Protein AF-A0A7J7W0K6-F1 (afdb_monomer_lite)

Secondary structure (DSSP, 8-state):
-HHHHHHHHHHHHHHHHHHHHHHHHHHHHHHHHH--HHHHHHHHHHHHHHHHHHHHHHHHHHHHHHHTT-THHHHHHHHHHHHHHHHHHHHHHHHHHHHHHTTSS-HHHHHHHHHHHHHHHHHHHHHHHHHHHT-

Sequence (135 aa):
MKVACITEQVLTLVNKRLGLYRHFDETVNRYKQSRDVSTLNSGKKSLETEHKALTSEIALLQSRLKTEGSDLCDKVSEMQKLDAQVKELVLKSAVEAERLVAGKLKKDTYIENEKLIFGKRQELVTKIDHIMDAL

pLDDT: mean 97.3, std 3.2, range [65.75, 98.69]

Radius of gyration: 16.92 Å; chains: 1; bounding box: 44×25×48 Å

Foldseek 3Di:
DVLVVLLVVLLVLLVVLVVLLVVLVVQLVVCLPVVPPVSNVVSLVCNVVSLVVSLVVLVVSLVVCVVVVHPLSVLSVVLSVLSVVLNVLSVVLSVLSNCVSVVVDDPVRSVVSCVVSVVSNVVSVVVSVVSSVVD

Structure (mmCIF, N/CA/C/O backbone):
data_AF-A0A7J7W0K6-F1
#
_entry.id   AF-A0A7J7W0K6-F1
#
loop_
_atom_site.group_PDB
_atom_site.id
_atom_site.type_symbol
_atom_site.label_atom_id
_atom_site.label_alt_id
_atom_site.label_comp_id
_atom_site.label_asym_id
_atom_site.label_entity_id
_atom_site.label_seq_id
_atom_site.pdbx_PDB_ins_code
_atom_site.Cartn_x
_atom_site.Cartn_y
_atom_site.Cartn_z
_atom_site.occupancy
_atom_site.B_iso_or_equiv
_atom_site.auth_seq_id
_atom_site.auth_comp_id
_atom_site.auth_asym_id
_atom_site.auth_atom_id
_atom_site.pdbx_PDB_model_num
ATOM 1 N N . MET A 1 1 ? -24.223 1.833 18.658 1.00 65.75 1 MET A N 1
ATOM 2 C CA . MET A 1 1 ? -24.315 2.570 17.371 1.00 65.75 1 MET A CA 1
ATOM 3 C C . MET A 1 1 ? -23.037 3.335 17.026 1.00 65.75 1 MET A C 1
ATOM 5 O O . MET A 1 1 ? -22.588 3.230 15.896 1.00 65.75 1 MET A O 1
ATOM 9 N N . LYS A 1 2 ? -22.413 4.060 17.969 1.00 88.00 2 LYS A N 1
ATOM 10 C CA . LYS A 1 2 ? -21.216 4.880 17.699 1.00 88.00 2 LYS A CA 1
ATOM 11 C C . LYS A 1 2 ? -19.989 4.083 17.221 1.00 88.00 2 LYS A C 1
ATOM 13 O O . LYS A 1 2 ? -19.380 4.487 16.241 1.00 88.00 2 LYS A O 1
ATOM 18 N N . VAL A 1 3 ? -19.680 2.943 17.852 1.00 93.75 3 VAL A N 1
ATOM 19 C CA . VAL A 1 3 ? -18.566 2.058 17.445 1.00 93.75 3 VAL A CA 1
ATOM 20 C C . VAL A 1 3 ? -18.765 1.525 16.023 1.00 93.75 3 VAL A C 1
ATOM 22 O O . VAL A 1 3 ? -17.904 1.745 15.187 1.00 93.75 3 VAL A O 1
ATOM 25 N N . ALA A 1 4 ? -19.934 0.951 15.711 1.00 94.38 4 ALA A N 1
ATOM 26 C CA . ALA A 1 4 ? -20.243 0.421 14.376 1.00 94.38 4 ALA A CA 1
ATOM 27 C C . ALA A 1 4 ? -20.083 1.464 13.251 1.00 94.38 4 ALA A C 1
ATOM 29 O O . ALA A 1 4 ? -19.494 1.176 12.218 1.00 94.38 4 ALA A O 1
ATOM 30 N N . CYS A 1 5 ? -20.537 2.702 13.478 1.00 96.31 5 CYS A N 1
ATOM 31 C CA . CYS A 1 5 ? -20.379 3.789 12.507 1.00 96.31 5 CYS A CA 1
ATOM 32 C C . CYS A 1 5 ? -18.906 4.194 12.304 1.00 96.31 5 CYS A C 1
ATOM 34 O O . CYS A 1 5 ? -18.504 4.540 11.194 1.00 96.31 5 CYS A O 1
ATOM 36 N N . ILE A 1 6 ? -18.089 4.158 13.364 1.00 96.75 6 ILE A N 1
ATOM 37 C CA . ILE A 1 6 ? -16.645 4.409 13.252 1.00 96.75 6 ILE A CA 1
ATOM 38 C C . ILE A 1 6 ? -15.974 3.266 12.479 1.00 96.75 6 ILE A C 1
ATOM 40 O O . ILE A 1 6 ? -15.148 3.532 11.609 1.00 96.75 6 ILE A O 1
ATOM 44 N N . THR A 1 7 ? -16.354 2.018 12.755 1.00 96.62 7 THR A N 1
ATOM 45 C CA . THR A 1 7 ? -15.845 0.838 12.048 1.00 96.62 7 THR A CA 1
ATOM 46 C C . THR A 1 7 ? -16.143 0.901 10.550 1.00 96.62 7 THR A C 1
ATOM 48 O O . THR A 1 7 ? -15.231 0.748 9.743 1.00 96.62 7 THR A O 1
ATOM 51 N N . GLU A 1 8 ? -17.376 1.223 10.156 1.00 97.44 8 GLU A N 1
ATOM 52 C CA . GLU A 1 8 ? -17.768 1.354 8.744 1.00 97.44 8 GLU A CA 1
ATOM 53 C C . GLU A 1 8 ? -16.958 2.435 8.002 1.00 97.44 8 GLU A C 1
ATOM 55 O O . GLU A 1 8 ? -16.537 2.249 6.855 1.00 97.44 8 GLU A O 1
ATOM 60 N N . GLN A 1 9 ? -16.660 3.550 8.678 1.00 98.12 9 GLN A N 1
ATOM 61 C CA . GLN A 1 9 ? -15.777 4.586 8.134 1.00 98.12 9 GLN A CA 1
ATOM 62 C C . GLN A 1 9 ? -14.348 4.069 7.947 1.00 98.12 9 GLN A C 1
ATOM 64 O O . GLN A 1 9 ? -13.749 4.311 6.899 1.00 98.12 9 GLN A O 1
ATOM 69 N N . VAL A 1 10 ? -13.806 3.321 8.915 1.00 98.25 10 VAL A N 1
ATOM 70 C CA . VAL A 1 10 ? -12.483 2.694 8.770 1.00 98.25 10 VAL A CA 1
ATOM 71 C C . VAL A 1 10 ? -12.466 1.752 7.565 1.00 98.25 10 VAL A C 1
ATOM 73 O O . VAL A 1 10 ? -11.585 1.888 6.717 1.00 98.25 10 VAL A O 1
ATOM 76 N N . LEU A 1 11 ? -13.456 0.863 7.435 1.00 98.12 11 LEU A N 1
ATOM 77 C CA . LEU A 1 11 ? -13.567 -0.071 6.308 1.00 98.12 11 LEU A CA 1
ATOM 78 C C . LEU A 1 11 ? -13.608 0.660 4.959 1.00 98.12 11 LEU A C 1
ATOM 80 O O . LEU A 1 11 ? -12.926 0.267 4.010 1.00 98.12 11 LEU A O 1
ATOM 84 N N . THR A 1 12 ? -14.353 1.762 4.878 1.00 98.56 12 THR A N 1
ATOM 85 C CA . THR A 1 12 ? -14.435 2.591 3.666 1.00 98.56 12 THR A CA 1
ATOM 86 C C . THR A 1 12 ? -13.077 3.196 3.300 1.00 98.56 12 THR A C 1
ATOM 88 O O . THR A 1 12 ? -12.643 3.121 2.146 1.00 98.56 12 THR A O 1
ATOM 91 N N . LEU A 1 13 ? -12.372 3.779 4.273 1.00 98.50 13 LEU A N 1
ATOM 92 C CA . LEU A 1 13 ? -11.081 4.433 4.039 1.00 98.50 13 LEU A CA 1
ATOM 93 C C . LEU A 1 13 ? -9.977 3.433 3.683 1.00 98.50 13 LEU A C 1
ATOM 95 O O . LEU A 1 13 ? -9.126 3.731 2.841 1.00 98.50 13 LEU A O 1
ATOM 99 N N . VAL A 1 14 ? -10.001 2.240 4.275 1.00 98.00 14 VAL A N 1
ATOM 100 C CA . VAL A 1 14 ? -9.047 1.167 3.966 1.00 98.00 14 VAL A CA 1
ATOM 101 C C . VAL A 1 14 ? -9.285 0.642 2.553 1.00 98.00 14 VAL A C 1
ATOM 103 O O . VAL A 1 14 ? -8.342 0.570 1.767 1.00 98.00 14 VAL A O 1
ATOM 106 N N . ASN A 1 15 ? -10.539 0.400 2.165 1.00 98.19 15 ASN A N 1
ATOM 107 C CA . ASN A 1 15 ? -10.872 0.028 0.788 1.00 98.19 15 ASN A CA 1
ATOM 108 C C . ASN A 1 15 ? -10.424 1.088 -0.226 1.00 98.19 15 ASN A C 1
ATOM 110 O O . ASN A 1 15 ? -9.867 0.754 -1.276 1.00 98.19 15 ASN A O 1
ATOM 114 N N . LYS A 1 16 ? -10.592 2.373 0.105 1.00 98.50 16 LYS A N 1
ATOM 115 C CA . LYS A 1 16 ? -10.083 3.477 -0.717 1.00 98.50 16 LYS A CA 1
ATOM 116 C C . LYS A 1 16 ? -8.557 3.432 -0.853 1.00 98.50 16 LYS A C 1
ATOM 118 O O . LYS A 1 16 ? -8.044 3.616 -1.956 1.00 98.50 16 LYS A O 1
ATOM 123 N N . ARG A 1 17 ? -7.827 3.129 0.226 1.00 98.00 17 ARG A N 1
ATOM 124 C CA . ARG A 1 17 ? -6.363 2.973 0.208 1.00 98.00 17 ARG A CA 1
ATOM 125 C C . ARG A 1 17 ? -5.915 1.779 -0.644 1.00 98.00 17 ARG A C 1
ATOM 127 O O . ARG A 1 17 ? -4.989 1.921 -1.439 1.00 98.00 17 ARG A O 1
ATOM 134 N N . LEU A 1 18 ? -6.615 0.646 -0.572 1.00 97.94 18 LEU A N 1
ATOM 135 C CA . LEU A 1 18 ? -6.359 -0.500 -1.453 1.00 97.94 18 LEU A CA 1
ATOM 136 C C . LEU A 1 18 ? -6.628 -0.160 -2.929 1.00 97.94 18 LEU A C 1
ATOM 138 O O . LEU A 1 18 ? -5.851 -0.537 -3.808 1.00 97.94 18 LEU A O 1
ATOM 142 N N . GLY A 1 19 ? -7.697 0.590 -3.211 1.00 98.25 19 GLY A N 1
ATOM 143 C CA . GLY A 1 19 ? -7.993 1.116 -4.547 1.00 98.25 19 GLY A CA 1
ATOM 144 C C . GLY A 1 19 ? -6.893 2.035 -5.086 1.00 98.25 19 GLY A C 1
ATOM 145 O O . GLY A 1 19 ? -6.494 1.901 -6.243 1.00 98.25 19 GLY A O 1
ATOM 146 N N . LEU A 1 20 ? -6.340 2.903 -4.235 1.00 98.25 20 LEU A N 1
ATOM 147 C CA . LEU A 1 20 ? -5.231 3.796 -4.579 1.00 98.25 20 LEU A CA 1
ATOM 148 C C . LEU A 1 20 ? -3.983 3.023 -5.040 1.00 98.25 20 LEU A C 1
ATOM 150 O O . LEU A 1 20 ? -3.352 3.405 -6.027 1.00 98.25 20 LEU A O 1
ATOM 154 N N . TYR A 1 21 ? -3.645 1.909 -4.381 1.00 98.50 21 TYR A N 1
ATOM 155 C CA . TYR A 1 21 ? -2.524 1.063 -4.804 1.00 98.50 21 TYR A CA 1
ATOM 156 C C . TYR A 1 21 ? -2.751 0.442 -6.186 1.00 98.50 21 TYR A C 1
ATOM 158 O O . TYR A 1 21 ? -1.848 0.479 -7.021 1.00 98.50 21 TYR A O 1
ATOM 166 N N . ARG A 1 22 ? -3.962 -0.067 -6.452 1.00 97.81 22 ARG A N 1
ATOM 167 C CA . ARG A 1 22 ? -4.329 -0.643 -7.760 1.00 97.81 22 ARG A CA 1
ATOM 168 C C . ARG A 1 22 ? -4.229 0.402 -8.875 1.00 97.81 22 ARG A C 1
ATOM 170 O O . ARG A 1 22 ? -3.637 0.138 -9.916 1.00 97.81 22 ARG A O 1
ATOM 177 N N . HIS A 1 23 ? -4.723 1.614 -8.630 1.00 98.06 23 HIS A N 1
ATOM 178 C CA . HIS A 1 23 ? -4.621 2.711 -9.595 1.00 98.06 23 HIS A CA 1
ATOM 179 C C . HIS A 1 23 ? -3.166 3.111 -9.888 1.00 98.06 23 HIS A C 1
ATOM 181 O O . HIS A 1 23 ? -2.781 3.411 -11.025 1.00 98.06 23 HIS A O 1
ATOM 187 N N . PHE A 1 24 ? -2.318 3.108 -8.861 1.00 98.50 24 PHE A N 1
ATOM 188 C CA . PHE A 1 24 ? -0.906 3.387 -9.063 1.00 98.50 24 PHE A CA 1
ATOM 189 C C . PHE A 1 24 ? -0.200 2.266 -9.846 1.00 98.50 24 PHE A C 1
ATOM 191 O O . PHE A 1 24 ? 0.619 2.572 -10.713 1.00 98.50 24 PHE A O 1
ATOM 198 N N . ASP A 1 25 ? -0.562 0.995 -9.647 1.00 97.88 25 ASP A N 1
ATOM 199 C CA . ASP A 1 25 ? -0.044 -0.117 -10.460 1.00 97.88 25 ASP A CA 1
ATOM 200 C C . ASP A 1 25 ? -0.376 0.051 -11.951 1.00 97.88 25 ASP A C 1
ATOM 202 O O . ASP A 1 25 ? 0.480 -0.165 -12.813 1.00 97.88 25 ASP A O 1
ATOM 206 N N . GLU A 1 26 ? -1.589 0.501 -12.283 1.00 97.88 26 GLU A N 1
ATOM 207 C CA . GLU A 1 26 ? -1.964 0.844 -13.663 1.00 97.88 26 GLU A CA 1
ATOM 208 C C . GLU A 1 26 ? -1.072 1.955 -14.229 1.00 97.88 26 GLU A C 1
ATOM 210 O O . GLU A 1 26 ? -0.646 1.907 -15.386 1.00 97.88 26 GLU A O 1
ATOM 215 N N . THR A 1 27 ? -0.739 2.950 -13.407 1.00 98.19 27 THR A N 1
ATOM 216 C CA . THR A 1 27 ? 0.172 4.038 -13.782 1.00 98.19 27 THR A CA 1
ATOM 217 C C . THR A 1 27 ? 1.589 3.525 -14.043 1.00 98.19 27 THR A C 1
ATOM 219 O O . THR A 1 27 ? 2.186 3.886 -15.060 1.00 98.19 27 THR A O 1
ATOM 222 N N . VAL A 1 28 ? 2.102 2.614 -13.211 1.00 98.19 28 VAL A N 1
ATOM 223 C CA . VAL A 1 28 ? 3.396 1.942 -13.432 1.00 98.19 28 VAL A CA 1
ATOM 224 C C . VAL A 1 28 ? 3.378 1.110 -14.719 1.00 98.19 28 VAL A C 1
ATOM 226 O O . VAL A 1 28 ? 4.323 1.157 -15.510 1.00 98.19 28 VAL A O 1
ATOM 229 N N . ASN A 1 29 ? 2.295 0.378 -14.981 1.00 97.25 29 ASN A N 1
ATOM 230 C CA . ASN A 1 29 ? 2.157 -0.429 -16.193 1.00 97.25 29 ASN A CA 1
ATOM 231 C C . ASN A 1 29 ? 2.108 0.427 -17.464 1.00 97.25 29 ASN A C 1
ATOM 233 O O . ASN A 1 29 ? 2.785 0.104 -18.443 1.00 97.25 29 ASN A O 1
ATOM 237 N N . ARG A 1 30 ? 1.385 1.553 -17.438 1.00 97.94 30 ARG A N 1
ATOM 238 C CA . ARG A 1 30 ? 1.391 2.536 -18.533 1.00 97.94 30 ARG A CA 1
ATOM 239 C C . ARG A 1 30 ? 2.768 3.161 -18.732 1.00 97.94 30 ARG A C 1
ATOM 241 O O . ARG A 1 30 ? 3.189 3.345 -19.874 1.00 97.94 30 ARG A O 1
ATOM 248 N N . TYR A 1 31 ? 3.495 3.450 -17.654 1.00 98.44 31 TYR A N 1
ATOM 249 C CA . TYR A 1 31 ? 4.858 3.977 -17.731 1.00 98.44 31 TYR A CA 1
ATOM 250 C C . TYR A 1 31 ? 5.814 3.022 -18.462 1.00 98.44 31 TYR A C 1
ATOM 252 O O . TYR A 1 31 ? 6.572 3.470 -19.319 1.00 98.44 31 TYR A O 1
ATOM 260 N N . LYS A 1 32 ? 5.739 1.706 -18.206 1.00 96.81 32 LYS A N 1
ATOM 261 C CA . LYS A 1 32 ? 6.585 0.707 -18.896 1.00 96.81 32 LYS A CA 1
ATOM 262 C C . LYS A 1 32 ? 6.466 0.761 -20.428 1.00 96.81 32 LYS A C 1
ATOM 264 O O . LYS A 1 32 ? 7.422 0.418 -21.115 1.00 96.81 32 LYS A O 1
ATOM 269 N N . GLN A 1 33 ? 5.317 1.192 -20.951 1.00 96.44 33 GLN A N 1
ATOM 270 C CA . GLN A 1 33 ? 5.043 1.293 -22.389 1.00 96.44 33 GLN A CA 1
ATOM 271 C C . GLN A 1 33 ? 5.328 2.698 -22.935 1.00 96.44 33 GLN A C 1
ATOM 273 O O . GLN A 1 33 ? 6.031 2.854 -23.929 1.00 96.44 33 GLN A O 1
ATOM 278 N N . SER A 1 34 ? 4.794 3.723 -22.269 1.00 97.06 34 SER A N 1
ATOM 279 C CA . SER A 1 34 ? 4.872 5.125 -22.706 1.00 97.06 34 SER A CA 1
ATOM 280 C C . SER A 1 34 ? 6.226 5.780 -22.438 1.00 97.06 34 SER A C 1
ATOM 282 O O . SER A 1 34 ? 6.593 6.731 -23.121 1.00 97.06 34 SER A O 1
ATOM 284 N N . ARG A 1 35 ? 6.964 5.287 -21.433 1.00 97.50 35 ARG A N 1
ATOM 285 C CA . ARG A 1 35 ? 8.198 5.884 -20.893 1.00 97.50 35 ARG A CA 1
ATOM 286 C C . ARG A 1 35 ? 8.004 7.311 -20.363 1.00 97.50 35 ARG A C 1
ATOM 288 O O . ARG A 1 35 ? 8.980 8.038 -20.184 1.00 97.50 35 ARG A O 1
ATOM 295 N N . ASP A 1 36 ? 6.764 7.698 -20.068 1.00 97.62 36 ASP A N 1
ATOM 296 C CA . ASP A 1 36 ? 6.434 9.014 -19.529 1.00 97.62 36 ASP A CA 1
ATOM 297 C C . ASP A 1 36 ? 6.764 9.101 -18.030 1.00 97.62 36 ASP A C 1
ATOM 299 O O . ASP A 1 36 ? 5.965 8.777 -17.146 1.00 97.62 36 ASP A O 1
ATOM 303 N N . VAL A 1 37 ? 7.986 9.553 -17.749 1.00 97.19 37 VAL A N 1
ATOM 304 C CA . VAL A 1 37 ? 8.499 9.758 -16.388 1.00 97.19 37 VAL A CA 1
ATOM 305 C C . VAL A 1 37 ? 7.692 10.820 -15.633 1.00 97.19 37 VAL A C 1
ATOM 307 O O . VAL A 1 37 ? 7.555 10.733 -14.411 1.00 97.19 37 VAL A O 1
ATOM 310 N N . SER A 1 38 ? 7.138 11.815 -16.332 1.00 97.56 38 SER A N 1
ATOM 311 C CA . SER A 1 38 ? 6.390 12.900 -15.694 1.00 97.56 38 SER A CA 1
ATOM 312 C C . SER A 1 38 ? 5.080 12.390 -15.092 1.00 97.56 38 SER A C 1
ATOM 314 O O . SER A 1 38 ? 4.794 12.660 -13.922 1.00 97.56 38 SER A O 1
ATOM 316 N N . THR A 1 39 ? 4.347 11.557 -15.835 1.00 97.12 39 THR A N 1
ATOM 317 C CA . THR A 1 39 ? 3.129 10.898 -15.354 1.00 97.12 39 THR A CA 1
ATOM 318 C C . THR A 1 39 ? 3.423 9.956 -14.187 1.00 97.12 39 THR A C 1
ATOM 320 O O . THR A 1 39 ? 2.698 9.977 -13.190 1.00 97.12 39 THR A O 1
ATOM 323 N N . LEU A 1 40 ? 4.512 9.179 -14.246 1.00 98.06 40 LEU A N 1
ATOM 324 C CA . LEU A 1 40 ? 4.897 8.297 -13.138 1.00 98.06 40 LEU A CA 1
ATOM 325 C C . LEU A 1 40 ? 5.199 9.085 -11.854 1.00 98.06 40 LEU A C 1
ATOM 327 O O . LEU A 1 40 ? 4.711 8.727 -10.782 1.00 98.06 40 LEU A O 1
ATOM 331 N N . ASN A 1 41 ? 5.987 10.158 -11.954 1.00 98.06 41 ASN A N 1
ATOM 332 C CA . ASN A 1 41 ? 6.358 10.985 -10.804 1.00 98.06 41 ASN A CA 1
ATOM 333 C C . ASN A 1 41 ? 5.150 11.694 -10.188 1.00 98.06 41 ASN A C 1
ATOM 335 O O . ASN A 1 41 ? 5.015 11.723 -8.962 1.00 98.06 41 ASN A O 1
ATOM 339 N N . SER A 1 42 ? 4.245 12.211 -11.019 1.00 98.12 42 SER A N 1
ATOM 340 C CA . SER A 1 42 ? 2.974 12.768 -10.551 1.00 98.12 42 SER A CA 1
ATOM 341 C C . SER A 1 42 ? 2.133 11.707 -9.840 1.00 98.12 42 SER A C 1
ATOM 343 O O . SER A 1 42 ? 1.664 11.951 -8.731 1.00 98.12 42 SER A O 1
ATOM 345 N N . GLY A 1 43 ? 2.030 10.499 -10.407 1.00 98.12 43 GLY A N 1
ATOM 346 C CA . GLY A 1 43 ? 1.341 9.371 -9.777 1.00 98.12 43 GLY A CA 1
ATOM 347 C C . GLY A 1 43 ? 1.931 8.989 -8.417 1.00 98.12 43 GLY A C 1
ATOM 348 O O . GLY A 1 43 ? 1.179 8.775 -7.470 1.00 98.12 43 GLY A O 1
ATOM 349 N N . LYS A 1 44 ? 3.267 8.966 -8.282 1.00 98.25 44 LYS A N 1
ATOM 350 C CA . LYS A 1 44 ? 3.950 8.701 -7.000 1.00 98.25 44 LYS A CA 1
ATOM 351 C C . LYS A 1 44 ? 3.587 9.757 -5.960 1.00 98.25 44 LYS A C 1
ATOM 353 O O . LYS A 1 44 ? 3.223 9.416 -4.839 1.00 98.25 44 LYS A O 1
ATOM 358 N N . LYS A 1 45 ? 3.645 11.035 -6.343 1.00 98.38 45 LYS A N 1
ATOM 359 C CA . LYS A 1 45 ? 3.305 12.153 -5.456 1.00 98.38 45 LYS A CA 1
ATOM 360 C C . LYS A 1 45 ? 1.844 12.099 -5.002 1.00 98.38 45 LYS A C 1
ATOM 362 O O . LYS A 1 45 ? 1.577 12.320 -3.819 1.00 98.38 45 LYS A O 1
ATOM 367 N N . SER A 1 46 ? 0.914 11.791 -5.909 1.00 98.06 46 SER A N 1
ATOM 368 C CA . SER A 1 46 ? -0.503 11.607 -5.570 1.00 98.06 46 SER A CA 1
ATOM 369 C C . SER A 1 46 ? -0.705 10.428 -4.621 1.00 98.06 46 SER A C 1
ATOM 371 O O . SER A 1 46 ? -1.312 10.612 -3.569 1.00 98.06 46 SER A O 1
ATOM 373 N N . LEU A 1 47 ? -0.108 9.264 -4.917 1.00 98.44 47 LEU A N 1
ATOM 374 C CA . LEU A 1 47 ? -0.131 8.087 -4.041 1.00 98.44 47 LEU A CA 1
ATOM 375 C C . LEU A 1 47 ? 0.337 8.437 -2.623 1.00 98.44 47 LEU A C 1
ATOM 377 O O . LEU A 1 47 ? -0.353 8.123 -1.656 1.00 98.44 47 LEU A O 1
ATOM 381 N N . GLU A 1 48 ? 1.488 9.094 -2.474 1.00 98.06 48 GLU A N 1
ATOM 382 C CA . GLU A 1 48 ? 2.012 9.439 -1.149 1.00 98.06 48 GLU A CA 1
ATOM 383 C C . GLU A 1 48 ? 1.130 10.446 -0.404 1.00 98.06 48 GLU A C 1
ATOM 385 O O . GLU A 1 48 ? 0.906 10.299 0.801 1.00 98.06 48 GLU A O 1
ATOM 390 N N . THR A 1 49 ? 0.609 11.447 -1.115 1.00 98.44 49 THR A N 1
ATOM 391 C CA . THR A 1 49 ? -0.241 12.495 -0.535 1.00 98.44 49 THR A CA 1
ATOM 392 C C . THR A 1 49 ? -1.570 11.922 -0.053 1.00 98.44 49 THR A C 1
ATOM 394 O O . THR A 1 49 ? -1.945 12.119 1.105 1.00 98.44 49 THR A O 1
ATOM 397 N N . GLU A 1 50 ? -2.264 11.176 -0.911 1.00 98.25 50 GLU A N 1
ATOM 398 C CA . GLU A 1 50 ? -3.554 10.569 -0.586 1.00 98.25 50 GLU A CA 1
ATOM 399 C C . GLU A 1 50 ? -3.408 9.499 0.491 1.00 98.25 50 GLU A C 1
ATOM 401 O O . GLU A 1 50 ? -4.176 9.488 1.452 1.00 98.25 50 GLU A O 1
ATOM 406 N N . HIS A 1 51 ? -2.375 8.655 0.408 1.00 98.50 51 HIS A N 1
ATOM 407 C CA . HIS A 1 51 ? -2.092 7.682 1.456 1.00 98.50 51 HIS A CA 1
ATOM 408 C C . HIS A 1 51 ? -1.878 8.362 2.808 1.00 98.50 51 HIS A C 1
ATOM 410 O O . HIS A 1 51 ? -2.409 7.902 3.817 1.00 98.50 51 HIS A O 1
ATOM 416 N N . LYS A 1 52 ? -1.095 9.448 2.860 1.00 98.50 52 LYS A N 1
ATOM 417 C CA . LYS A 1 52 ? -0.860 10.188 4.105 1.00 98.50 52 LYS A CA 1
ATOM 418 C C . LYS A 1 52 ? -2.167 10.740 4.674 1.00 98.50 52 LYS A C 1
ATOM 420 O O . LYS A 1 52 ? -2.397 10.589 5.871 1.00 98.50 52 LYS A O 1
ATOM 425 N N . ALA A 1 53 ? -3.017 11.326 3.831 1.00 98.69 53 ALA A N 1
ATOM 426 C CA . ALA A 1 53 ? -4.317 11.846 4.246 1.00 98.69 53 ALA A CA 1
ATOM 427 C C . ALA A 1 53 ? -5.215 10.739 4.828 1.00 98.69 53 ALA A C 1
ATOM 429 O O . ALA A 1 53 ? -5.698 10.875 5.951 1.00 98.69 53 ALA A O 1
ATOM 430 N N . LEU A 1 54 ? -5.353 9.612 4.120 1.00 98.56 54 LEU A N 1
ATOM 431 C CA . LEU A 1 54 ? -6.150 8.465 4.571 1.00 98.56 54 LEU A CA 1
ATOM 432 C C . LEU A 1 54 ? -5.600 7.862 5.869 1.00 98.56 54 LEU A C 1
ATOM 434 O O . LEU A 1 54 ? -6.364 7.571 6.784 1.00 98.56 54 LEU A O 1
ATOM 438 N N . THR A 1 55 ? -4.279 7.709 5.993 1.00 98.50 55 THR A N 1
ATOM 439 C CA . THR A 1 55 ? -3.647 7.231 7.232 1.00 98.50 55 THR A CA 1
ATOM 440 C C . THR A 1 55 ? -3.953 8.152 8.411 1.00 98.5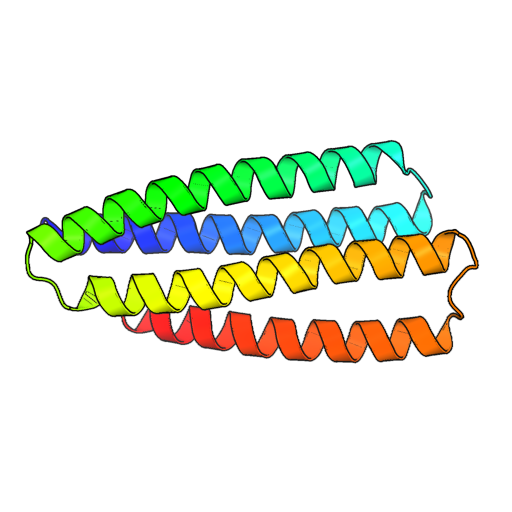0 55 THR A C 1
ATOM 442 O O . THR A 1 55 ? -4.283 7.662 9.489 1.00 98.50 55 THR A O 1
ATOM 445 N N . SER A 1 56 ? -3.879 9.473 8.227 1.00 98.62 56 SER A N 1
ATOM 446 C CA . SER A 1 56 ? -4.224 10.426 9.286 1.00 98.62 56 SER A CA 1
ATOM 447 C C . SER A 1 56 ? -5.695 10.333 9.693 1.00 98.62 56 SER A C 1
ATOM 449 O O . SER A 1 56 ? -5.995 10.354 10.885 1.00 98.62 56 SER A O 1
ATOM 451 N N . GLU A 1 57 ? -6.608 10.178 8.737 1.00 98.62 57 GLU A N 1
ATOM 452 C CA . GLU A 1 57 ? -8.040 10.036 9.014 1.00 98.62 57 GLU A CA 1
ATOM 453 C C . GLU A 1 57 ? -8.357 8.729 9.762 1.00 98.62 57 GLU A C 1
ATOM 455 O O . GLU A 1 57 ? -9.037 8.749 10.790 1.00 98.62 57 GLU A O 1
ATOM 460 N N . ILE A 1 58 ? -7.774 7.604 9.335 1.00 98.50 58 ILE A N 1
ATOM 461 C CA . ILE A 1 58 ? -7.924 6.313 10.025 1.00 98.50 58 ILE A CA 1
ATOM 462 C C . ILE A 1 58 ? -7.336 6.385 11.443 1.00 98.50 58 ILE A C 1
ATOM 464 O O . ILE A 1 58 ? -7.934 5.851 12.375 1.00 98.50 58 ILE A O 1
ATOM 468 N N . ALA A 1 59 ? -6.214 7.082 11.655 1.00 98.50 59 ALA A N 1
ATOM 469 C CA . ALA A 1 59 ? -5.640 7.267 12.991 1.00 98.50 59 ALA A CA 1
ATOM 470 C C . ALA A 1 59 ? -6.567 8.063 13.932 1.00 98.50 59 ALA A C 1
ATOM 472 O O . ALA A 1 59 ? -6.659 7.748 15.123 1.00 98.50 59 ALA A O 1
ATOM 473 N N . LEU A 1 60 ? 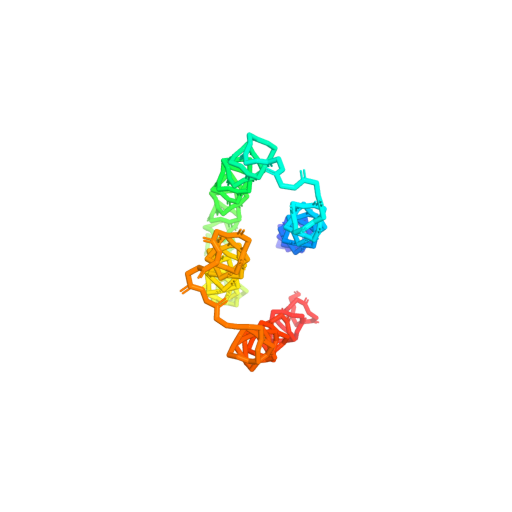-7.304 9.052 13.414 1.00 98.44 60 LEU A N 1
ATOM 474 C CA . LEU A 1 60 ? -8.324 9.767 14.190 1.00 98.44 60 LEU A CA 1
ATOM 475 C C . LEU A 1 60 ? -9.487 8.844 14.575 1.00 98.44 60 LEU A C 1
ATOM 477 O O . LEU A 1 60 ? -9.923 8.853 15.728 1.00 98.44 60 LEU A O 1
ATOM 481 N N . LEU A 1 61 ? -9.971 8.018 13.643 1.00 98.19 61 LEU A N 1
ATOM 482 C CA . LEU A 1 61 ? -11.023 7.031 13.914 1.00 98.19 61 LEU A CA 1
ATOM 483 C C . LEU A 1 61 ? -10.563 5.969 14.922 1.00 98.19 61 LEU A C 1
ATOM 485 O O . LEU A 1 61 ? -11.298 5.651 15.854 1.00 98.19 61 LEU A O 1
ATOM 489 N N . GLN A 1 62 ? -9.324 5.493 14.803 1.00 98.06 62 GLN A N 1
ATOM 490 C CA . GLN A 1 62 ? -8.704 4.574 15.757 1.00 98.06 62 GLN A CA 1
ATOM 491 C C . GLN A 1 62 ? -8.650 5.171 17.171 1.00 98.06 62 GLN A C 1
ATOM 493 O O . GLN A 1 62 ? -9.001 4.497 18.139 1.00 98.06 62 GLN A O 1
ATOM 498 N N . SER A 1 63 ? -8.245 6.439 17.301 1.00 98.00 63 SER A N 1
ATOM 499 C CA . SER A 1 63 ? -8.245 7.147 18.588 1.00 98.00 63 SER A CA 1
ATOM 500 C C . SER A 1 63 ? -9.653 7.216 19.187 1.00 98.00 63 SER A C 1
ATOM 502 O O . SER A 1 63 ? -9.840 6.935 20.369 1.00 98.00 63 SER A O 1
ATOM 504 N N . ARG A 1 64 ? -10.669 7.485 18.356 1.00 97.62 64 ARG A N 1
ATOM 505 C CA . ARG A 1 64 ? -12.073 7.479 18.790 1.00 97.62 64 ARG A CA 1
ATOM 506 C C . ARG A 1 64 ? -12.522 6.094 19.259 1.00 97.62 64 ARG A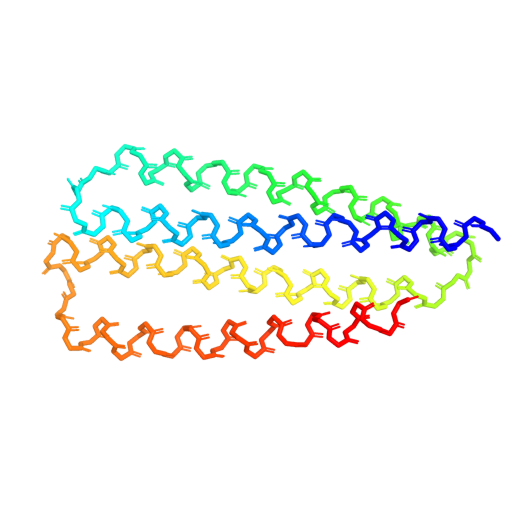 C 1
ATOM 508 O O . ARG A 1 64 ? -13.124 6.020 20.321 1.00 97.62 64 ARG A O 1
ATOM 515 N N . LEU A 1 65 ? -12.193 5.010 18.546 1.00 96.88 65 LEU A N 1
ATOM 516 C CA . LEU A 1 65 ? -12.474 3.635 19.002 1.00 96.88 65 LEU A CA 1
ATOM 517 C C . LEU A 1 65 ? -11.860 3.361 20.379 1.00 96.88 65 LEU A C 1
ATOM 519 O O . LEU A 1 65 ? -12.525 2.801 21.249 1.00 96.88 65 LEU A O 1
ATOM 523 N N . LYS A 1 66 ? -10.621 3.816 20.598 1.00 96.38 66 LYS A N 1
ATOM 524 C CA . LYS A 1 66 ? -9.936 3.693 21.887 1.00 96.38 66 LYS A CA 1
ATOM 525 C C . LYS A 1 66 ? -10.650 4.470 22.997 1.00 96.38 66 LYS A C 1
ATOM 527 O O . LYS A 1 66 ? -10.793 3.951 24.098 1.00 96.38 66 LYS A O 1
ATOM 532 N N . THR A 1 67 ? -11.119 5.690 22.724 1.00 96.56 67 THR A N 1
ATOM 533 C CA . THR A 1 67 ? -11.914 6.482 23.683 1.00 96.56 67 THR A CA 1
ATOM 534 C C . THR A 1 67 ? -13.232 5.798 24.049 1.00 96.56 67 THR A C 1
ATOM 536 O O . THR A 1 67 ? -13.655 5.888 25.196 1.00 96.56 67 THR A O 1
ATOM 539 N N . GLU A 1 68 ? -13.855 5.081 23.113 1.00 94.88 68 GLU A N 1
ATOM 540 C CA . GLU A 1 68 ? -15.057 4.277 23.380 1.00 94.88 68 GLU A CA 1
ATOM 541 C C . GLU A 1 68 ? -14.757 2.949 24.109 1.00 94.88 68 GLU A C 1
ATOM 543 O O . GLU A 1 68 ? -15.678 2.178 24.363 1.00 94.88 68 GLU A O 1
ATOM 548 N N . GLY A 1 69 ? -13.490 2.653 24.433 1.00 91.94 69 GLY A N 1
ATOM 549 C CA . GLY A 1 69 ? -13.084 1.406 25.089 1.00 91.94 69 GLY A CA 1
ATOM 550 C C . GLY A 1 69 ? -13.141 0.171 24.185 1.00 91.94 69 GLY A C 1
ATOM 551 O O . GLY A 1 69 ? -13.188 -0.946 24.693 1.00 91.94 69 GLY A O 1
ATOM 552 N N . SER A 1 70 ? -13.164 0.351 22.860 1.00 93.69 70 SER A N 1
ATOM 553 C CA . SER A 1 70 ? -13.234 -0.757 21.906 1.00 93.69 70 SER A CA 1
ATOM 554 C C . SER A 1 70 ? -11.860 -1.374 21.638 1.00 93.69 70 SER A C 1
ATOM 556 O O . SER A 1 70 ? -10.890 -0.676 21.338 1.00 93.69 70 SER A O 1
ATOM 558 N N . ASP A 1 71 ? -11.813 -2.700 21.652 1.00 92.06 71 ASP A N 1
ATOM 559 C CA . ASP A 1 71 ? -10.680 -3.544 21.261 1.00 92.06 71 ASP A CA 1
ATOM 560 C C . ASP A 1 71 ? -10.384 -3.513 19.749 1.00 92.06 71 ASP A C 1
ATOM 562 O O . ASP A 1 71 ? -9.264 -3.785 19.316 1.00 92.06 71 ASP A O 1
ATOM 566 N N . LEU A 1 72 ? -11.344 -3.080 18.924 1.00 95.38 72 LEU A N 1
ATOM 567 C CA . LEU A 1 72 ? -11.146 -2.877 17.485 1.00 95.38 72 LEU A CA 1
ATOM 568 C C . LEU A 1 72 ? -10.029 -1.865 17.183 1.00 95.38 72 LEU A C 1
ATOM 570 O O . LEU A 1 72 ? -9.440 -1.906 16.102 1.00 95.38 72 LEU A O 1
ATOM 574 N N . CYS A 1 73 ? -9.686 -0.972 18.120 1.00 96.81 73 CYS A N 1
ATOM 575 C CA . CYS A 1 73 ? -8.599 -0.013 17.917 1.00 96.81 73 CYS A CA 1
ATOM 576 C C . CYS A 1 73 ? -7.225 -0.689 17.722 1.00 96.81 73 CYS A C 1
ATOM 578 O O . CYS A 1 73 ? -6.391 -0.154 16.983 1.00 96.81 73 CYS A O 1
ATOM 580 N N . ASP A 1 74 ? -7.010 -1.874 18.301 1.00 97.12 74 ASP A N 1
ATOM 581 C CA . ASP A 1 74 ? -5.781 -2.654 18.127 1.00 97.12 74 ASP A CA 1
ATOM 582 C C . ASP A 1 74 ? -5.736 -3.327 16.752 1.00 97.12 74 ASP A C 1
ATOM 584 O O . ASP A 1 74 ? -4.716 -3.248 16.061 1.00 97.12 74 ASP A O 1
ATOM 588 N N . LYS A 1 75 ? -6.868 -3.874 16.290 1.00 97.38 75 LYS A N 1
ATOM 589 C CA . LYS A 1 75 ? -7.016 -4.411 14.926 1.00 97.38 75 LYS A CA 1
ATOM 590 C C . LYS A 1 75 ? -6.757 -3.339 13.864 1.00 97.38 75 LYS A C 1
ATOM 592 O O . LYS A 1 75 ? -6.018 -3.570 12.908 1.00 97.38 75 LYS A O 1
ATOM 597 N N . VAL A 1 76 ? -7.293 -2.130 14.055 1.00 98.19 76 VAL A N 1
ATOM 598 C CA . VAL A 1 76 ? -7.033 -0.990 13.156 1.00 98.19 76 VAL A CA 1
ATOM 599 C C . VAL A 1 76 ? -5.552 -0.584 13.177 1.00 98.19 76 VAL A C 1
ATOM 601 O O . VAL A 1 76 ? -4.988 -0.260 12.131 1.00 98.19 76 VAL A O 1
ATOM 604 N N . SER A 1 77 ? -4.896 -0.643 14.339 1.00 98.12 77 SER A N 1
ATOM 605 C CA . SER A 1 77 ? -3.453 -0.390 14.473 1.00 98.12 77 SER A CA 1
ATOM 606 C C . SER A 1 77 ? -2.614 -1.392 13.676 1.00 98.12 77 SER A C 1
ATOM 608 O O . SER A 1 77 ? -1.691 -1.008 12.953 1.00 98.12 77 SER A O 1
ATOM 610 N N . GLU A 1 78 ? -2.931 -2.683 13.793 1.00 9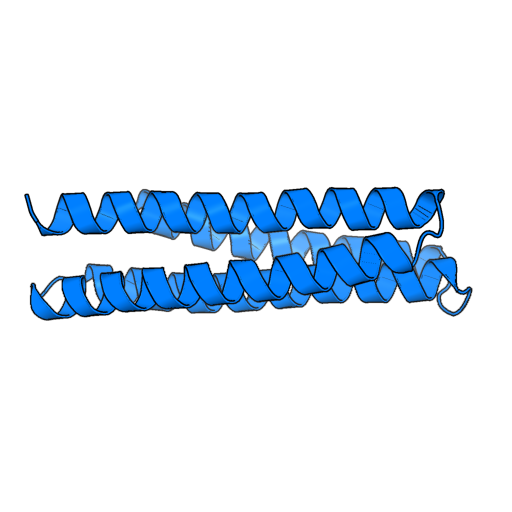8.06 78 GLU A N 1
ATOM 611 C CA . GLU A 1 78 ? -2.269 -3.754 13.045 1.00 98.06 78 GLU A CA 1
ATOM 612 C C . GLU A 1 78 ? -2.449 -3.569 11.537 1.00 98.06 78 GLU A C 1
ATOM 614 O O . GLU A 1 78 ? -1.468 -3.562 10.790 1.00 98.06 78 GLU A O 1
ATOM 619 N N . MET A 1 79 ? -3.680 -3.311 11.101 1.00 97.94 79 MET A N 1
ATOM 620 C CA . MET A 1 79 ? -3.998 -3.055 9.702 1.00 97.94 79 MET A CA 1
ATOM 621 C C . MET A 1 79 ? -3.191 -1.883 9.126 1.00 97.94 79 MET A C 1
ATOM 623 O O . MET A 1 79 ? -2.614 -2.004 8.048 1.00 97.94 79 MET A O 1
ATOM 627 N N . GLN A 1 80 ? -3.056 -0.769 9.858 1.00 98.38 80 GLN A N 1
ATOM 628 C CA . GLN A 1 80 ? -2.233 0.361 9.406 1.00 98.38 80 GLN A CA 1
ATOM 629 C C . GLN A 1 80 ? -0.757 -0.013 9.197 1.00 98.38 80 GLN A C 1
ATOM 631 O O . GLN A 1 80 ? -0.124 0.503 8.271 1.00 98.38 80 GLN A O 1
ATOM 636 N N . LYS A 1 81 ? -0.200 -0.913 10.018 1.00 98.56 81 LYS A N 1
ATOM 637 C CA . LYS A 1 81 ? 1.180 -1.403 9.849 1.00 98.56 81 LYS A CA 1
ATOM 638 C C . LYS A 1 81 ? 1.325 -2.272 8.602 1.00 98.56 81 LYS A C 1
ATOM 640 O O . LYS A 1 81 ? 2.365 -2.215 7.945 1.00 98.56 81 LYS A O 1
ATOM 645 N N . LEU A 1 82 ? 0.318 -3.083 8.284 1.00 98.56 82 LEU A N 1
ATOM 646 C CA . LEU A 1 82 ? 0.310 -3.902 7.069 1.00 98.56 82 LEU A CA 1
ATOM 647 C C . LEU A 1 82 ? 0.187 -3.024 5.822 1.00 98.56 82 LEU A C 1
ATOM 649 O O . LEU A 1 82 ? 0.974 -3.174 4.891 1.00 98.56 82 LEU A O 1
ATOM 653 N N . ASP A 1 83 ? -0.720 -2.050 5.825 1.00 98.25 83 ASP A N 1
ATOM 654 C CA . ASP A 1 83 ? -0.889 -1.120 4.707 1.00 98.25 83 ASP A CA 1
ATOM 655 C C . ASP A 1 83 ? 0.365 -0.283 4.432 1.00 98.25 83 ASP A C 1
ATOM 657 O O . ASP A 1 83 ? 0.743 -0.089 3.276 1.00 98.25 83 ASP A O 1
ATOM 661 N N . ALA A 1 84 ? 1.075 0.159 5.475 1.00 98.38 84 ALA A N 1
ATOM 662 C CA . ALA A 1 84 ? 2.354 0.844 5.299 1.00 98.38 84 ALA A CA 1
ATOM 663 C C . ALA A 1 84 ? 3.363 -0.024 4.521 1.00 98.38 84 ALA A C 1
ATOM 665 O O . ALA A 1 84 ? 4.021 0.471 3.603 1.00 98.38 84 ALA A O 1
ATOM 666 N N . GLN A 1 85 ? 3.422 -1.327 4.817 1.00 98.62 85 GLN A N 1
ATOM 667 C CA . GLN A 1 85 ? 4.263 -2.280 4.086 1.00 98.62 85 GLN A CA 1
ATOM 668 C C . GLN A 1 85 ? 3.769 -2.510 2.651 1.00 98.62 85 GLN A C 1
ATOM 670 O O . GLN A 1 85 ? 4.586 -2.622 1.733 1.00 98.62 85 GLN A O 1
ATOM 675 N N . VAL A 1 86 ? 2.451 -2.544 2.418 1.00 98.62 86 VAL A N 1
ATOM 676 C CA . VAL A 1 86 ? 1.894 -2.615 1.056 1.00 98.62 86 VAL A CA 1
ATOM 677 C C . VAL A 1 86 ? 2.338 -1.397 0.247 1.00 98.62 86 VAL A C 1
ATOM 679 O O . VAL A 1 86 ? 2.869 -1.569 -0.851 1.00 98.62 86 VAL A O 1
ATOM 682 N N . LYS A 1 87 ? 2.218 -0.181 0.799 1.00 98.50 87 LYS A N 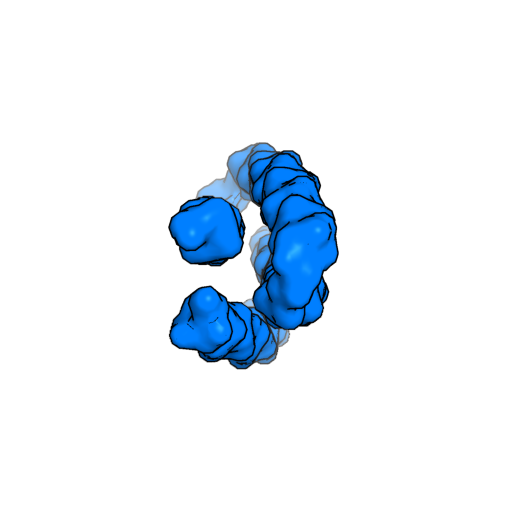1
ATOM 683 C CA . LYS A 1 87 ? 2.684 1.055 0.149 1.00 98.50 87 LYS A CA 1
ATOM 684 C C . LYS A 1 87 ? 4.168 0.985 -0.220 1.00 98.50 87 LYS A C 1
ATOM 686 O O . LYS A 1 87 ? 4.540 1.355 -1.332 1.00 98.50 87 LYS A O 1
ATOM 691 N N . GLU A 1 88 ? 5.026 0.516 0.682 1.00 98.44 88 GLU A N 1
ATOM 692 C CA . GLU A 1 88 ? 6.462 0.372 0.403 1.00 98.44 88 GLU A CA 1
ATOM 693 C C . GLU A 1 88 ? 6.728 -0.563 -0.782 1.00 98.44 88 GLU A C 1
ATOM 695 O O . GLU A 1 88 ? 7.535 -0.248 -1.659 1.00 98.44 88 GLU A O 1
ATOM 700 N N . LEU A 1 89 ? 6.019 -1.690 -0.859 1.00 98.56 89 LEU A N 1
ATOM 701 C CA . LEU A 1 89 ? 6.150 -2.640 -1.964 1.00 98.56 89 LEU A CA 1
ATOM 702 C C . LEU A 1 89 ? 5.585 -2.095 -3.286 1.00 98.56 89 LEU A C 1
ATOM 704 O O . LEU A 1 89 ? 6.145 -2.360 -4.353 1.00 98.56 89 LEU A O 1
ATOM 708 N N . VAL A 1 90 ? 4.509 -1.311 -3.228 1.00 98.38 90 VAL A N 1
ATOM 709 C CA . VAL A 1 90 ? 3.951 -0.575 -4.374 1.00 98.38 90 VAL A CA 1
ATOM 710 C C . VAL A 1 90 ? 4.992 0.402 -4.933 1.00 98.38 90 VAL A C 1
ATOM 712 O O . VAL A 1 90 ? 5.307 0.371 -6.124 1.00 98.38 90 VAL A O 1
ATOM 715 N N . LEU A 1 91 ? 5.610 1.213 -4.070 1.00 98.38 91 LEU A N 1
ATOM 716 C CA . LEU A 1 91 ? 6.668 2.148 -4.466 1.00 98.38 91 LEU A CA 1
ATOM 717 C C . LEU A 1 91 ? 7.911 1.418 -4.993 1.00 98.38 91 LEU A C 1
ATOM 719 O O . LEU A 1 91 ? 8.481 1.825 -6.006 1.00 98.38 91 LEU A O 1
ATOM 723 N N . LYS A 1 92 ? 8.296 0.297 -4.371 1.00 98.25 92 LYS A N 1
ATOM 724 C CA . LYS A 1 92 ? 9.392 -0.556 -4.850 1.00 98.25 92 LYS A CA 1
ATOM 725 C C . LYS A 1 92 ? 9.126 -1.092 -6.261 1.00 98.25 92 LYS A C 1
ATOM 727 O O . LYS A 1 92 ? 10.040 -1.106 -7.081 1.00 98.25 92 LYS A O 1
ATOM 732 N N . SER A 1 93 ? 7.884 -1.475 -6.565 1.00 97.75 93 SER A N 1
ATOM 733 C CA . SER A 1 93 ? 7.487 -1.939 -7.905 1.00 97.75 93 SER A CA 1
ATOM 734 C C . SER A 1 93 ? 7.711 -0.855 -8.966 1.00 97.75 93 SER A C 1
ATOM 736 O O . SER A 1 93 ? 8.221 -1.145 -10.049 1.00 97.75 93 SER A O 1
ATOM 738 N N . ALA A 1 94 ? 7.399 0.405 -8.643 1.00 98.19 94 ALA A N 1
ATOM 739 C CA . ALA A 1 94 ? 7.661 1.534 -9.534 1.00 98.19 94 ALA A CA 1
ATOM 740 C C . ALA A 1 94 ? 9.161 1.766 -9.766 1.00 98.19 94 ALA A C 1
ATOM 742 O O . ALA A 1 94 ? 9.568 1.995 -10.903 1.00 98.19 94 ALA A O 1
ATOM 743 N N . VAL A 1 95 ? 9.987 1.659 -8.721 1.00 98.12 95 VAL A N 1
ATOM 744 C CA . VAL A 1 95 ? 11.450 1.798 -8.840 1.00 98.12 95 VAL A CA 1
ATOM 745 C C . VAL A 1 95 ? 12.043 0.706 -9.729 1.00 98.12 95 VAL A C 1
ATOM 747 O O . VAL A 1 95 ? 12.867 0.990 -10.598 1.00 98.12 95 VAL A O 1
ATOM 750 N N . GLU A 1 96 ? 11.618 -0.544 -9.562 1.00 98.12 96 GLU A N 1
ATOM 751 C CA . GLU A 1 96 ? 12.077 -1.641 -10.420 1.00 98.12 96 GLU A CA 1
ATOM 752 C C . GLU A 1 96 ? 11.650 -1.427 -11.883 1.00 98.12 96 GLU A C 1
ATOM 754 O O . GLU A 1 96 ? 12.443 -1.671 -12.796 1.00 98.12 96 GLU A O 1
ATOM 759 N N . ALA A 1 97 ? 10.449 -0.884 -12.120 1.00 98.25 97 ALA A N 1
ATOM 760 C CA . ALA A 1 97 ? 9.995 -0.517 -13.461 1.00 98.25 97 ALA A CA 1
ATOM 761 C C . ALA A 1 97 ? 10.841 0.614 -14.079 1.00 98.25 97 ALA A C 1
ATOM 763 O O . ALA A 1 97 ? 11.221 0.519 -15.246 1.00 98.25 97 ALA A O 1
ATOM 764 N N . GLU A 1 98 ? 11.197 1.651 -13.316 1.00 98.25 98 GLU A N 1
ATOM 765 C CA . GLU A 1 98 ? 12.115 2.710 -13.772 1.00 98.25 98 GLU A CA 1
ATOM 766 C C . GLU A 1 98 ? 13.484 2.151 -14.144 1.00 98.25 98 GLU A C 1
ATOM 768 O O . GLU A 1 98 ? 14.040 2.497 -15.188 1.00 98.25 98 GLU A O 1
ATOM 773 N N . ARG A 1 99 ? 14.030 1.256 -13.315 1.00 98.19 99 ARG A N 1
ATOM 774 C CA . ARG A 1 99 ? 15.326 0.623 -13.584 1.00 98.19 99 ARG A CA 1
ATOM 775 C C . ARG A 1 99 ? 15.281 -0.231 -14.846 1.00 98.19 99 ARG A C 1
ATOM 777 O O . ARG A 1 99 ? 16.229 -0.168 -15.627 1.00 98.19 99 ARG A O 1
ATOM 784 N N . LEU A 1 100 ? 14.199 -0.979 -15.067 1.00 98.12 100 LEU A N 1
ATOM 785 C CA . LEU A 1 100 ? 13.987 -1.745 -16.297 1.00 98.12 100 LEU A CA 1
ATOM 786 C C . LEU A 1 100 ? 13.942 -0.822 -17.523 1.00 98.12 100 LEU A C 1
ATOM 788 O O . LEU A 1 100 ? 14.708 -1.018 -18.464 1.00 98.12 100 LEU A O 1
ATOM 792 N N . VAL A 1 101 ? 13.086 0.205 -17.506 1.00 97.81 101 VAL A N 1
ATOM 793 C CA . VAL A 1 101 ? 12.894 1.134 -18.638 1.00 97.81 101 VAL A CA 1
ATOM 794 C C . VAL A 1 101 ? 14.163 1.941 -18.943 1.00 97.81 101 VAL A C 1
ATOM 796 O O . VAL A 1 101 ? 14.437 2.258 -20.103 1.00 97.81 101 VAL A O 1
ATOM 799 N N . ALA A 1 102 ? 14.963 2.249 -17.920 1.00 97.00 102 ALA A N 1
ATOM 800 C CA . ALA A 1 102 ? 16.262 2.902 -18.061 1.00 97.00 102 ALA A CA 1
ATOM 801 C C . ALA A 1 102 ? 17.393 1.951 -18.507 1.00 97.00 102 ALA A C 1
ATOM 803 O O . ALA A 1 102 ? 18.532 2.396 -18.636 1.00 97.00 102 ALA A O 1
ATOM 804 N N . GLY A 1 103 ? 17.123 0.653 -18.691 1.00 97.25 103 GLY A N 1
ATOM 805 C CA . GLY A 1 103 ? 18.130 -0.354 -19.049 1.00 97.25 103 GLY A CA 1
ATOM 806 C C . GLY A 1 103 ? 19.110 -0.702 -17.921 1.00 97.25 103 GLY A C 1
ATOM 807 O O . GLY A 1 103 ? 20.114 -1.368 -18.156 1.00 97.25 103 GLY A O 1
ATOM 808 N N . LYS A 1 104 ? 18.829 -0.269 -16.686 1.00 98.06 104 LYS A N 1
ATOM 809 C CA . LYS A 1 104 ? 19.644 -0.519 -15.482 1.00 98.06 104 LYS A CA 1
ATOM 810 C C . LYS A 1 104 ? 19.301 -1.841 -14.786 1.00 98.06 104 LYS A C 1
ATOM 812 O O . LYS A 1 104 ? 19.910 -2.174 -13.770 1.00 98.06 104 LYS A O 1
ATOM 817 N N . LEU A 1 105 ? 18.305 -2.563 -15.291 1.00 97.56 105 LEU A N 1
ATOM 818 C CA . LEU A 1 105 ? 17.853 -3.855 -14.789 1.00 97.56 105 LEU A CA 1
ATOM 819 C C . LEU A 1 105 ? 17.521 -4.766 -15.971 1.00 97.56 105 LEU A C 1
ATOM 821 O O . LEU A 1 105 ? 16.823 -4.358 -16.899 1.00 97.56 105 LEU A O 1
ATOM 825 N N . LYS A 1 106 ? 18.030 -6.000 -15.939 1.00 98.06 106 LYS A N 1
ATOM 826 C CA . LYS A 1 106 ? 17.734 -7.008 -16.962 1.00 98.06 106 LYS A CA 1
ATOM 827 C C . LYS A 1 106 ? 16.290 -7.491 -16.832 1.00 98.06 106 LYS A C 1
ATOM 829 O O . LYS A 1 106 ? 15.767 -7.596 -15.725 1.00 98.06 106 LYS A O 1
ATOM 834 N N . LYS A 1 107 ? 15.678 -7.841 -17.965 1.00 97.56 107 LYS A N 1
ATOM 835 C CA . LYS A 1 107 ? 14.282 -8.293 -18.033 1.00 97.56 107 LYS A CA 1
ATOM 836 C C . LYS A 1 107 ? 14.005 -9.508 -17.138 1.00 97.56 107 LYS A C 1
ATOM 838 O O . LYS A 1 107 ? 13.019 -9.488 -16.414 1.00 97.56 107 LYS A O 1
ATOM 843 N N . ASP A 1 108 ? 14.881 -10.512 -17.142 1.00 97.81 108 ASP A N 1
ATOM 844 C CA . ASP A 1 108 ? 14.677 -11.732 -16.343 1.00 97.81 108 ASP A CA 1
ATOM 845 C C . ASP A 1 108 ? 14.697 -11.431 -14.838 1.00 97.81 108 ASP A C 1
ATOM 847 O O . ASP A 1 108 ? 13.776 -11.803 -14.116 1.00 97.81 108 ASP A O 1
ATOM 851 N N . THR A 1 109 ? 15.671 -10.631 -14.386 1.00 97.94 109 THR A N 1
ATOM 852 C CA . THR A 1 109 ? 15.754 -10.169 -12.991 1.00 97.94 109 THR A CA 1
ATOM 853 C C . THR A 1 109 ? 14.541 -9.328 -12.591 1.00 97.94 109 THR A C 1
ATOM 855 O O . THR A 1 109 ? 14.039 -9.457 -11.478 1.00 97.94 109 THR A O 1
ATOM 858 N N . TYR A 1 110 ? 14.037 -8.475 -13.491 1.00 98.06 110 TYR A N 1
ATOM 859 C CA . TYR A 1 110 ? 12.810 -7.720 -13.237 1.00 98.06 110 TYR A CA 1
ATOM 860 C C . TYR A 1 110 ? 11.609 -8.645 -13.014 1.00 98.06 110 TYR A C 1
ATOM 862 O O . TYR A 1 110 ? 10.870 -8.441 -12.058 1.00 98.06 110 TYR A O 1
ATOM 870 N N . ILE A 1 111 ? 11.431 -9.668 -13.855 1.00 98.06 111 ILE A N 1
ATOM 871 C CA . ILE A 1 111 ? 10.310 -10.615 -13.748 1.00 98.06 111 ILE A CA 1
ATOM 872 C C . ILE A 1 111 ? 10.364 -11.379 -12.418 1.00 98.06 111 ILE A C 1
ATOM 874 O O . ILE A 1 111 ? 9.334 -11.569 -11.771 1.00 98.06 111 ILE A O 1
ATOM 878 N N . GLU A 1 112 ? 11.548 -11.813 -11.988 1.00 98.19 112 GLU A N 1
ATOM 879 C CA . GLU A 1 112 ? 11.734 -12.472 -10.688 1.00 98.19 112 GLU A CA 1
ATOM 880 C C . GLU A 1 112 ? 11.401 -11.533 -9.520 1.00 98.19 112 GLU A C 1
ATOM 882 O O . GLU A 1 112 ? 10.637 -11.902 -8.622 1.00 98.19 112 GLU A O 1
ATOM 887 N N . ASN A 1 113 ? 11.906 -10.296 -9.563 1.00 97.88 113 ASN A N 1
ATOM 888 C CA . ASN A 1 113 ? 11.616 -9.278 -8.554 1.00 97.88 113 ASN A CA 1
ATOM 889 C C . ASN A 1 113 ? 10.121 -8.935 -8.504 1.00 97.88 113 ASN A C 1
ATOM 891 O O . ASN A 1 113 ? 9.557 -8.833 -7.414 1.00 97.88 113 ASN A O 1
ATOM 895 N N . GLU A 1 114 ? 9.471 -8.779 -9.659 1.00 96.69 114 GLU A N 1
ATOM 896 C CA . GLU A 1 114 ? 8.041 -8.484 -9.774 1.00 96.69 114 GLU A CA 1
ATOM 897 C C . GLU A 1 114 ? 7.207 -9.610 -9.154 1.00 96.69 114 GLU A C 1
ATOM 899 O O . GLU A 1 114 ? 6.337 -9.329 -8.332 1.00 96.69 114 GLU A O 1
ATOM 904 N N . LYS A 1 115 ? 7.530 -10.879 -9.442 1.00 97.88 115 LYS A N 1
ATOM 905 C CA . LYS A 1 115 ? 6.870 -12.041 -8.819 1.00 97.88 115 LYS A CA 1
ATOM 906 C C . LYS A 1 115 ? 6.998 -12.036 -7.296 1.00 97.88 115 LYS A C 1
ATOM 908 O O . LYS A 1 115 ? 6.002 -12.240 -6.604 1.00 97.88 115 LYS A O 1
ATOM 913 N N . LEU A 1 116 ? 8.198 -11.785 -6.768 1.00 98.12 116 LEU A N 1
ATOM 914 C CA . LEU A 1 116 ? 8.440 -11.753 -5.323 1.00 98.12 116 LEU A CA 1
ATOM 915 C C . LEU A 1 116 ? 7.680 -10.607 -4.644 1.00 98.12 116 LEU A C 1
ATOM 917 O O . LEU A 1 116 ? 7.037 -10.802 -3.610 1.00 98.12 116 LEU A O 1
ATOM 921 N N . ILE A 1 117 ? 7.753 -9.405 -5.222 1.00 97.88 117 ILE A N 1
ATOM 922 C CA . ILE A 1 117 ? 7.075 -8.222 -4.688 1.00 97.88 117 ILE A CA 1
ATOM 923 C C . ILE A 1 117 ? 5.560 -8.423 -4.735 1.00 97.88 117 ILE A C 1
ATOM 925 O O . ILE A 1 117 ? 4.889 -8.171 -3.735 1.00 97.88 117 ILE A O 1
ATOM 929 N N . PHE A 1 118 ? 5.027 -8.912 -5.855 1.00 96.81 118 PHE A N 1
ATOM 930 C CA . PHE A 1 118 ? 3.605 -9.196 -6.015 1.00 96.81 118 PHE A CA 1
ATOM 931 C C . PHE A 1 118 ? 3.117 -10.245 -5.012 1.00 96.81 118 PHE A C 1
ATOM 933 O O . PHE A 1 118 ? 2.130 -10.002 -4.322 1.00 96.81 118 PHE A O 1
ATOM 940 N N . GLY A 1 119 ? 3.836 -11.361 -4.856 1.00 98.31 119 GLY A N 1
ATOM 941 C CA . GLY A 1 119 ? 3.484 -12.404 -3.890 1.00 98.31 119 GLY A CA 1
ATOM 942 C C . GLY A 1 119 ? 3.412 -11.872 -2.457 1.00 98.31 119 GLY A C 1
ATOM 943 O O . GLY A 1 119 ? 2.412 -12.078 -1.770 1.00 98.31 119 GLY A O 1
ATOM 944 N N . LYS A 1 120 ? 4.417 -11.095 -2.030 1.00 98.50 120 LYS A N 1
ATOM 945 C CA . LYS A 1 120 ? 4.418 -10.475 -0.696 1.00 98.50 120 LYS A CA 1
ATOM 946 C C . LYS A 1 120 ? 3.300 -9.440 -0.532 1.00 98.50 120 LYS A C 1
ATOM 948 O O . LYS A 1 120 ? 2.693 -9.356 0.531 1.00 98.50 120 LYS A O 1
ATOM 953 N N . ARG A 1 121 ? 3.004 -8.649 -1.569 1.00 98.19 121 ARG A N 1
ATOM 954 C CA . ARG A 1 121 ? 1.878 -7.701 -1.547 1.00 98.19 121 ARG A CA 1
ATOM 955 C C . ARG A 1 121 ? 0.550 -8.425 -1.386 1.00 98.19 121 ARG A C 1
ATOM 957 O O . ARG A 1 121 ? -0.248 -8.004 -0.559 1.00 98.19 121 ARG A O 1
ATOM 964 N N . GLN A 1 122 ? 0.338 -9.500 -2.139 1.00 98.19 122 GLN A N 1
ATOM 965 C CA . GLN A 1 122 ? -0.885 -10.289 -2.062 1.00 98.19 122 GLN A CA 1
ATOM 966 C C . GLN A 1 122 ? -1.064 -10.896 -0.668 1.00 98.19 122 GLN A C 1
ATOM 968 O O . GLN A 1 122 ? -2.153 -10.807 -0.117 1.00 98.19 122 GLN A O 1
ATOM 973 N N . GLU A 1 123 ? 0.001 -11.428 -0.062 1.00 98.50 123 GLU A N 1
ATOM 974 C CA . GLU A 1 123 ? -0.033 -11.937 1.315 1.00 98.50 123 GLU A CA 1
ATOM 975 C C . GLU A 1 123 ? -0.473 -10.856 2.319 1.00 98.50 123 GLU A C 1
ATOM 977 O O . GLU A 1 123 ? -1.332 -11.098 3.166 1.00 98.50 123 GLU A O 1
ATOM 982 N N . LEU A 1 124 ? 0.099 -9.652 2.225 1.00 98.62 124 LEU A N 1
ATOM 983 C CA . LEU A 1 124 ? -0.234 -8.542 3.120 1.00 98.62 124 LEU A CA 1
ATOM 984 C C . LEU A 1 124 ? -1.662 -8.030 2.908 1.00 98.62 124 LEU A C 1
ATOM 986 O O . LEU A 1 124 ? -2.358 -7.787 3.890 1.00 98.62 124 LEU A O 1
ATOM 990 N N . VAL A 1 125 ? -2.105 -7.898 1.654 1.00 98.25 125 VAL A N 1
ATOM 991 C CA . VAL A 1 125 ? -3.485 -7.505 1.324 1.00 98.25 125 VAL A CA 1
ATOM 992 C C . VAL A 1 125 ? -4.466 -8.545 1.847 1.00 98.25 125 VAL A C 1
ATOM 994 O O . VAL A 1 125 ? -5.418 -8.179 2.519 1.00 98.25 125 VAL A O 1
ATOM 997 N N . THR A 1 126 ? -4.179 -9.834 1.669 1.00 98.44 126 THR A N 1
ATOM 998 C CA . THR A 1 126 ? -5.002 -10.899 2.241 1.00 98.44 126 THR A CA 1
ATOM 999 C C . THR A 1 126 ? -5.084 -10.785 3.764 1.00 98.44 126 THR A C 1
ATOM 1001 O O . THR A 1 126 ? -6.171 -10.917 4.312 1.00 98.44 126 THR A O 1
ATOM 1004 N N . LYS A 1 127 ? -3.989 -10.492 4.477 1.00 98.56 127 LYS A N 1
ATOM 1005 C CA . LYS A 1 127 ? -4.053 -10.248 5.932 1.00 98.56 127 LYS A CA 1
ATOM 1006 C C . LYS A 1 127 ? -4.908 -9.025 6.285 1.00 98.56 127 LYS A C 1
ATOM 1008 O O . LYS A 1 127 ? -5.652 -9.087 7.256 1.00 98.56 127 LYS A O 1
ATOM 1013 N N . ILE A 1 128 ? -4.828 -7.943 5.505 1.00 98.31 128 ILE A N 1
ATOM 1014 C CA . ILE A 1 128 ? -5.687 -6.759 5.675 1.00 98.31 128 ILE A CA 1
ATOM 1015 C C . ILE A 1 128 ? -7.160 -7.137 5.489 1.00 98.31 128 ILE A C 1
ATOM 1017 O O . ILE A 1 128 ? -7.968 -6.782 6.342 1.00 98.31 128 ILE A O 1
ATOM 1021 N N . ASP A 1 129 ? -7.493 -7.899 4.445 1.00 97.94 129 ASP A N 1
ATOM 1022 C CA . ASP A 1 129 ? -8.858 -8.364 4.172 1.00 97.94 129 ASP A CA 1
ATOM 1023 C C . ASP A 1 129 ? -9.408 -9.195 5.343 1.00 97.94 129 ASP A C 1
ATOM 1025 O O . ASP A 1 129 ? -10.492 -8.909 5.838 1.00 97.94 129 ASP A O 1
ATOM 1029 N N . HIS A 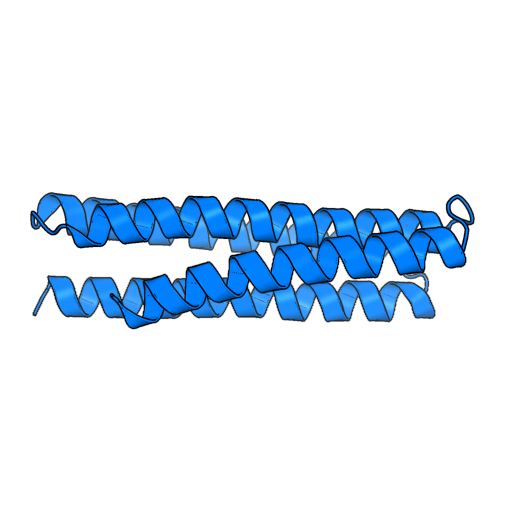1 130 ? -8.619 -10.125 5.894 1.00 98.00 130 HIS A N 1
ATOM 1030 C CA . HIS A 1 130 ? -9.029 -10.897 7.077 1.00 98.00 130 HIS A CA 1
ATOM 1031 C C . HIS A 1 130 ? -9.277 -10.018 8.313 1.00 98.00 130 HIS A C 1
ATOM 1033 O O . HIS A 1 130 ? -10.165 -10.318 9.110 1.00 98.00 130 HIS A O 1
ATOM 1039 N N . ILE A 1 131 ? -8.496 -8.947 8.506 1.00 97.25 131 ILE A N 1
ATOM 1040 C CA . ILE A 1 131 ? -8.750 -7.995 9.597 1.00 97.25 131 ILE A CA 1
ATOM 1041 C C . ILE A 1 131 ? -10.038 -7.215 9.319 1.00 97.25 131 ILE A C 1
ATOM 1043 O O . ILE A 1 131 ? -10.824 -7.035 10.244 1.00 97.25 131 ILE A O 1
ATOM 1047 N N . MET A 1 132 ? -10.263 -6.772 8.078 1.00 95.94 132 MET A N 1
ATOM 1048 C CA . MET A 1 132 ? -11.481 -6.057 7.680 1.00 95.94 132 MET A CA 1
ATOM 1049 C C . MET A 1 132 ? -12.743 -6.907 7.866 1.00 95.94 132 MET A C 1
ATOM 1051 O O . MET A 1 132 ? -13.729 -6.389 8.373 1.00 95.94 132 MET A O 1
ATOM 1055 N N . ASP A 1 133 ? -12.702 -8.198 7.537 1.00 95.75 133 ASP A N 1
ATOM 1056 C CA . ASP A 1 133 ? -13.825 -9.126 7.746 1.00 95.75 133 ASP A CA 1
ATOM 1057 C C . ASP A 1 133 ? -14.127 -9.368 9.236 1.00 95.75 133 ASP A C 1
ATOM 1059 O O . ASP A 1 133 ? -15.227 -9.780 9.605 1.00 95.75 133 ASP A O 1
ATOM 1063 N N . ALA A 1 134 ? -13.140 -9.130 10.104 1.00 92.94 134 ALA A N 1
ATOM 1064 C CA . ALA A 1 134 ? -13.235 -9.311 11.548 1.00 92.94 134 ALA A CA 1
ATOM 1065 C C . ALA A 1 134 ? -13.510 -8.007 12.324 1.00 92.94 134 ALA A C 1
ATOM 1067 O O . ALA A 1 134 ? -13.446 -8.032 13.564 1.00 92.94 134 ALA A O 1
ATOM 1068 N N . LEU A 1 135 ? -13.727 -6.885 11.631 1.00 88.06 135 LEU A N 1
ATOM 1069 C CA . LEU A 1 135 ? -14.080 -5.576 12.192 1.00 88.06 135 LEU A CA 1
ATOM 1070 C C . LEU A 1 135 ? -15.599 -5.378 12.216 1.00 88.06 135 LEU A C 1
ATOM 1072 O O . LEU A 1 135 ? -16.083 -4.906 13.271 1.00 88.06 135 LEU A O 1
#

InterPro domains:
  IPR007676 Ribophorin I [PTHR21049] (1-134)

Organism: Myotis myotis (NCBI:txid51298)